Protein AF-A0A662U4Z4-F1 (afdb_monomer_lite)

Radius of gyration: 15.83 Å; chains: 1; bounding box: 40×36×41 Å

Structure (mmCIF, N/CA/C/O backbone):
data_AF-A0A662U4Z4-F1
#
_entry.id   AF-A0A662U4Z4-F1
#
loop_
_atom_site.group_PDB
_atom_site.id
_atom_site.type_symbol
_atom_site.label_atom_id
_atom_site.label_alt_id
_atom_site.label_comp_id
_atom_site.label_asym_id
_atom_site.label_entity_id
_atom_site.label_seq_id
_atom_site.pdbx_PDB_ins_code
_atom_site.Cartn_x
_atom_site.Cartn_y
_atom_site.Cartn_z
_atom_site.occupancy
_atom_site.B_iso_or_equiv
_atom_site.auth_seq_id
_atom_site.auth_comp_id
_atom_site.auth_asym_id
_atom_site.auth_atom_id
_atom_site.pdbx_PDB_model_num
ATOM 1 N N . MET A 1 1 ? 14.057 -20.381 -12.053 1.00 42.44 1 MET A N 1
ATOM 2 C CA . MET A 1 1 ? 12.839 -19.596 -12.350 1.00 42.44 1 MET A CA 1
ATOM 3 C C . MET A 1 1 ? 13.141 -18.156 -11.979 1.00 42.44 1 MET A C 1
ATOM 5 O O . MET A 1 1 ? 13.688 -17.959 -10.902 1.00 42.44 1 MET A O 1
ATOM 9 N N . SER A 1 2 ? 12.891 -17.177 -12.853 1.00 49.78 2 SER A N 1
ATOM 10 C CA . SER A 1 2 ? 12.986 -15.772 -12.438 1.00 49.78 2 SER A CA 1
ATOM 11 C C . SER A 1 2 ? 11.903 -15.522 -11.393 1.00 49.78 2 SER A C 1
ATOM 13 O O . SER A 1 2 ? 10.730 -15.784 -11.658 1.00 49.78 2 SER A O 1
ATOM 15 N N . THR A 1 3 ? 12.284 -15.078 -10.203 1.00 63.44 3 THR A N 1
ATOM 16 C CA . THR A 1 3 ? 11.331 -14.638 -9.185 1.00 63.44 3 THR A CA 1
ATOM 17 C C . THR A 1 3 ? 10.512 -13.479 -9.751 1.00 63.44 3 THR A C 1
ATOM 19 O O . THR A 1 3 ? 11.074 -12.519 -10.275 1.00 63.44 3 THR A O 1
ATOM 22 N N . ALA A 1 4 ? 9.182 -13.592 -9.709 1.00 79.06 4 ALA A N 1
ATOM 23 C CA . ALA A 1 4 ? 8.297 -12.525 -10.163 1.00 79.06 4 ALA A CA 1
ATOM 24 C C . ALA A 1 4 ? 8.550 -11.263 -9.322 1.00 79.06 4 ALA A C 1
ATOM 26 O O . ALA A 1 4 ? 8.548 -11.328 -8.091 1.00 79.06 4 ALA 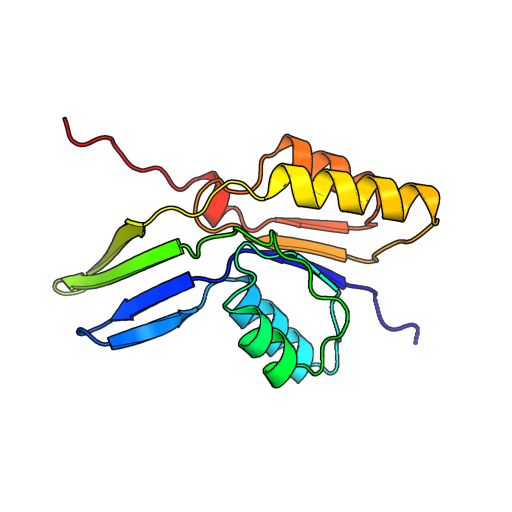A O 1
ATOM 27 N N . SER A 1 5 ? 8.776 -10.119 -9.970 1.00 92.88 5 SER A N 1
ATOM 28 C CA . SER A 1 5 ? 8.940 -8.844 -9.270 1.00 92.88 5 SER A CA 1
ATOM 29 C C . SER A 1 5 ? 7.562 -8.284 -8.917 1.00 92.88 5 SER A C 1
ATOM 31 O O . SER A 1 5 ? 6.731 -8.040 -9.792 1.00 92.88 5 SER A O 1
ATOM 33 N N . ILE A 1 6 ? 7.298 -8.102 -7.624 1.00 96.38 6 ILE A N 1
ATOM 34 C CA . ILE A 1 6 ? 5.982 -7.695 -7.118 1.00 96.38 6 ILE A CA 1
ATOM 35 C C . ILE A 1 6 ? 6.075 -6.279 -6.557 1.00 96.38 6 ILE A C 1
ATOM 37 O O . ILE A 1 6 ? 6.941 -5.997 -5.730 1.00 96.38 6 ILE A O 1
ATOM 41 N N . LEU A 1 7 ? 5.168 -5.404 -6.979 1.00 97.56 7 LEU A N 1
ATOM 42 C CA . LEU A 1 7 ? 4.912 -4.104 -6.368 1.00 97.56 7 LEU A CA 1
ATOM 43 C C . LEU A 1 7 ? 3.641 -4.201 -5.519 1.00 97.56 7 LEU A C 1
ATOM 45 O O . LEU A 1 7 ? 2.600 -4.621 -6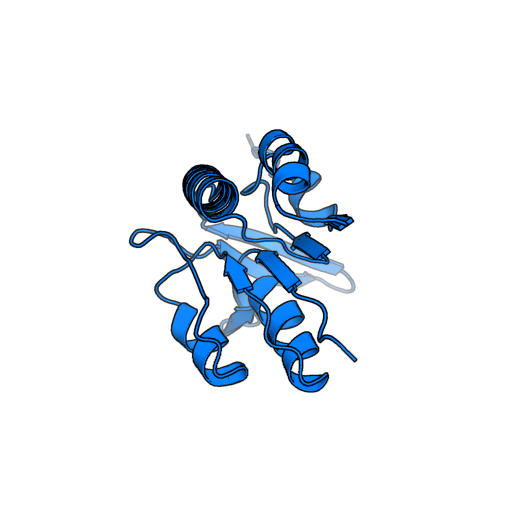.009 1.00 97.56 7 LEU A O 1
ATOM 49 N N . VAL A 1 8 ? 3.705 -3.790 -4.259 1.00 97.19 8 VAL A N 1
ATOM 50 C CA . VAL A 1 8 ? 2.552 -3.672 -3.361 1.00 97.19 8 VAL A CA 1
ATOM 51 C C . VAL A 1 8 ? 2.326 -2.198 -3.065 1.00 97.19 8 VAL A C 1
ATOM 53 O O . VAL A 1 8 ? 3.232 -1.501 -2.615 1.00 97.19 8 VAL A O 1
ATOM 56 N N . ILE A 1 9 ? 1.109 -1.725 -3.293 1.00 97.56 9 ILE A N 1
ATOM 57 C CA . ILE A 1 9 ? 0.647 -0.389 -2.934 1.00 97.56 9 ILE A CA 1
ATOM 58 C C . ILE A 1 9 ? -0.508 -0.584 -1.964 1.00 97.56 9 ILE A C 1
ATOM 60 O O . ILE A 1 9 ? -1.564 -1.084 -2.345 1.00 97.56 9 ILE A O 1
ATOM 64 N N . GLY A 1 10 ? -0.312 -0.210 -0.707 1.00 95.50 10 GLY A N 1
ATOM 65 C CA . GLY A 1 10 ? -1.362 -0.353 0.292 1.00 95.50 10 GLY A CA 1
ATOM 66 C C . GLY A 1 10 ? -1.085 0.436 1.556 1.00 95.50 10 GLY A C 1
ATOM 67 O O . GLY A 1 10 ? 0.050 0.819 1.847 1.00 95.50 10 GLY A O 1
ATOM 68 N N . ALA A 1 11 ? -2.132 0.679 2.332 1.00 94.12 11 ALA A N 1
ATOM 69 C CA . ALA A 1 11 ? -1.990 1.383 3.594 1.00 94.12 11 ALA A CA 1
ATOM 70 C C . ALA A 1 11 ? -1.554 0.460 4.735 1.00 94.12 11 ALA A C 1
ATOM 72 O O . ALA A 1 11 ? -1.912 -0.720 4.800 1.00 94.12 11 ALA A O 1
ATOM 73 N N . LEU A 1 12 ? -0.824 1.053 5.671 1.00 93.75 12 LEU A N 1
ATOM 74 C CA . LEU A 1 12 ? -0.773 0.632 7.059 1.00 93.75 12 LEU A CA 1
ATOM 75 C C . LEU A 1 12 ? -1.897 1.333 7.833 1.00 93.75 12 LEU A C 1
ATOM 77 O O . LEU A 1 12 ? -2.254 2.488 7.551 1.00 93.75 12 LEU A O 1
ATOM 81 N N . THR A 1 13 ? -2.439 0.627 8.820 1.00 94.44 13 THR A N 1
ATOM 82 C CA . THR A 1 13 ? -3.471 1.137 9.729 1.00 94.44 13 THR A CA 1
ATOM 83 C C . THR A 1 13 ? -3.070 0.922 11.185 1.00 94.44 13 THR A C 1
ATOM 85 O O . THR A 1 13 ? -2.327 -0.005 11.510 1.00 94.44 13 THR A O 1
ATOM 88 N N . ASN A 1 14 ? -3.581 1.785 12.059 1.00 94.25 14 ASN A N 1
ATOM 89 C CA . ASN A 1 14 ? -3.679 1.545 13.490 1.00 94.25 14 ASN A CA 1
ATOM 90 C C . ASN A 1 14 ? -5.143 1.253 13.822 1.00 94.25 14 ASN A C 1
ATOM 92 O O . ASN A 1 14 ? -5.997 2.138 13.779 1.00 94.25 14 ASN A O 1
ATOM 96 N N . ASP A 1 15 ? -5.419 0.011 14.174 1.00 93.94 15 ASP A N 1
ATOM 97 C CA . ASP A 1 15 ? -6.753 -0.478 14.467 1.00 93.94 15 ASP A CA 1
ATOM 98 C C . ASP A 1 15 ? -6.945 -0.543 15.988 1.00 93.94 15 ASP A C 1
ATOM 100 O O . ASP A 1 15 ? -6.219 -1.246 16.695 1.00 93.94 15 ASP A O 1
ATOM 104 N N . ILE A 1 16 ? -7.918 0.200 16.508 1.00 95.81 16 ILE A N 1
ATOM 105 C CA . ILE A 1 16 ? -8.313 0.192 17.915 1.00 95.81 16 ILE A CA 1
ATOM 106 C C . ILE A 1 16 ? -9.357 -0.911 18.101 1.00 95.81 16 ILE A C 1
ATOM 108 O O . ILE A 1 16 ? -10.489 -0.787 17.637 1.00 95.81 16 ILE A O 1
ATOM 112 N N . VAL A 1 17 ? -8.972 -1.984 18.795 1.00 92.81 17 VAL A N 1
ATOM 113 C CA . VAL A 1 17 ? -9.826 -3.138 19.115 1.00 92.81 17 VAL A CA 1
ATOM 114 C C . VAL A 1 17 ? -9.814 -3.343 20.625 1.00 92.81 17 VAL A C 1
ATOM 116 O O . VAL A 1 17 ? -8.749 -3.555 21.208 1.00 92.81 17 VAL A O 1
ATOM 119 N N . SER A 1 18 ? -10.979 -3.270 21.275 1.00 88.94 18 SER A N 1
ATOM 120 C CA . SER A 1 18 ? -11.107 -3.426 22.737 1.00 88.94 18 SER A CA 1
ATOM 121 C C . SER A 1 18 ? -10.104 -2.554 23.519 1.00 88.94 18 SER A C 1
ATOM 123 O O . SER A 1 18 ? -9.399 -3.039 24.405 1.00 88.94 18 SER A O 1
ATOM 125 N N . ASN A 1 19 ? -10.002 -1.270 23.149 1.00 87.94 19 ASN A N 1
ATOM 126 C CA . ASN A 1 19 ? -9.067 -0.274 23.704 1.00 87.94 19 ASN A CA 1
ATOM 127 C C . ASN A 1 19 ? -7.568 -0.585 23.520 1.00 87.94 19 ASN A C 1
ATOM 129 O O . ASN A 1 19 ? -6.725 0.033 24.168 1.00 87.94 19 ASN A O 1
ATOM 133 N N . LYS A 1 20 ? -7.210 -1.517 22.631 1.00 93.25 20 LYS A N 1
ATOM 134 C CA . LYS A 1 20 ? -5.819 -1.822 22.274 1.00 93.25 20 LYS A CA 1
ATOM 135 C C . LYS A 1 20 ? -5.553 -1.432 20.828 1.00 93.25 20 LYS A C 1
ATOM 137 O O . LYS A 1 20 ? -6.351 -1.744 19.951 1.00 93.25 20 LYS A O 1
ATOM 142 N N . VAL A 1 21 ? -4.412 -0.793 20.583 1.00 92.19 21 VAL A N 1
ATOM 143 C CA . VAL A 1 21 ? -3.950 -0.476 19.227 1.00 92.19 21 VAL A CA 1
ATOM 144 C C . VAL A 1 21 ? -3.249 -1.696 18.638 1.00 92.19 21 VAL A C 1
ATOM 146 O O . VAL A 1 21 ? -2.372 -2.284 19.273 1.00 92.19 21 VAL A O 1
ATOM 149 N N . ARG A 1 22 ? -3.631 -2.071 17.419 1.00 91.56 22 ARG A N 1
ATOM 150 C CA . ARG A 1 22 ? -2.980 -3.102 16.609 1.00 91.56 22 ARG A CA 1
ATOM 151 C C . ARG A 1 22 ? -2.571 -2.508 15.272 1.00 91.56 22 ARG A C 1
ATOM 153 O O . ARG A 1 22 ? -3.313 -1.722 14.696 1.00 91.56 22 ARG A O 1
ATOM 160 N N . ILE A 1 23 ? -1.406 -2.901 14.779 1.00 90.75 23 ILE A N 1
ATOM 161 C CA . ILE A 1 23 ? -0.967 -2.516 13.439 1.00 90.75 23 ILE A CA 1
ATOM 162 C C . ILE A 1 23 ? -1.630 -3.460 12.443 1.00 90.75 23 ILE A C 1
ATOM 164 O O . ILE A 1 23 ? -1.643 -4.675 12.648 1.00 90.75 23 ILE A O 1
ATOM 168 N N . GLY A 1 24 ? -2.192 -2.890 11.388 1.00 91.81 24 GLY A N 1
ATOM 169 C CA . GLY A 1 24 ? -2.909 -3.624 10.362 1.00 91.81 24 GLY A CA 1
ATOM 170 C C . GLY A 1 24 ? -2.758 -2.981 8.993 1.00 91.81 24 GLY A C 1
ATOM 171 O O . GLY A 1 24 ? -1.759 -2.327 8.677 1.00 91.81 24 GLY A O 1
ATOM 172 N N . GLY A 1 25 ? -3.785 -3.183 8.178 1.00 93.12 25 GLY A N 1
ATOM 173 C CA . GLY A 1 25 ? -3.861 -2.660 6.827 1.00 93.12 25 GLY A CA 1
ATOM 174 C C . GLY A 1 25 ? -3.281 -3.603 5.769 1.00 93.12 25 GLY A C 1
ATOM 175 O O . GLY A 1 25 ? -2.489 -4.503 6.077 1.00 93.12 25 GLY A O 1
ATOM 176 N N . PRO A 1 26 ? -3.673 -3.419 4.499 1.00 95.25 26 PRO A N 1
ATOM 177 C CA . PRO A 1 26 ? -3.269 -4.306 3.419 1.00 95.25 26 PRO A CA 1
ATOM 178 C C . PRO A 1 26 ? -1.761 -4.418 3.224 1.00 95.25 26 PRO A C 1
ATOM 180 O O . PRO A 1 26 ? -1.271 -5.518 2.981 1.00 95.25 26 PRO A O 1
ATOM 183 N N . ALA A 1 27 ? -1.001 -3.328 3.389 1.00 93.75 27 ALA A N 1
ATOM 184 C CA . ALA A 1 27 ? 0.452 -3.391 3.234 1.00 93.75 27 ALA A CA 1
ATOM 185 C C . ALA A 1 27 ? 1.096 -4.356 4.237 1.00 93.75 27 ALA A C 1
ATOM 187 O O . ALA A 1 27 ? 2.006 -5.096 3.865 1.00 93.75 27 ALA A O 1
ATOM 188 N N . TYR A 1 28 ? 0.605 -4.398 5.479 1.00 92.50 28 TYR A N 1
ATOM 189 C CA . TYR A 1 28 ? 1.091 -5.339 6.483 1.00 92.50 28 TYR A CA 1
ATOM 190 C C . TYR A 1 28 ? 0.762 -6.787 6.098 1.00 92.50 28 TYR A C 1
ATOM 192 O O . TYR A 1 28 ? 1.664 -7.623 6.012 1.00 92.50 28 TYR A O 1
ATOM 200 N N . PHE A 1 29 ? -0.508 -7.085 5.810 1.00 93.50 29 PHE A N 1
ATOM 201 C CA . PHE A 1 29 ? -0.952 -8.460 5.556 1.00 93.50 29 PHE A CA 1
ATOM 202 C C . PHE A 1 29 ? -0.424 -9.034 4.238 1.00 93.50 29 PHE A C 1
ATOM 204 O O . PHE A 1 29 ? 0.046 -10.173 4.221 1.00 93.50 29 PHE A O 1
ATOM 211 N N . ILE A 1 30 ? -0.449 -8.256 3.152 1.00 94.69 30 ILE A N 1
ATOM 212 C CA . ILE A 1 30 ? 0.042 -8.699 1.840 1.00 94.69 30 ILE A CA 1
ATOM 213 C C . ILE A 1 30 ? 1.547 -8.955 1.913 1.00 94.69 30 ILE A C 1
ATOM 215 O O . ILE A 1 30 ? 2.000 -10.023 1.512 1.00 94.69 30 ILE A O 1
ATOM 219 N N . THR A 1 31 ? 2.324 -8.021 2.475 1.00 91.75 31 THR A N 1
ATOM 220 C CA . THR A 1 31 ? 3.786 -8.185 2.556 1.00 91.75 31 THR A CA 1
ATOM 221 C C . THR A 1 31 ? 4.165 -9.366 3.448 1.00 91.75 31 THR A C 1
ATOM 223 O O . THR A 1 31 ? 5.004 -10.168 3.054 1.00 91.75 31 THR A O 1
ATOM 226 N N . SER A 1 32 ? 3.506 -9.531 4.602 1.00 89.81 32 SER A N 1
ATOM 227 C CA . SER A 1 32 ? 3.747 -10.683 5.484 1.00 89.81 32 SER A CA 1
ATOM 228 C C . SER A 1 32 ? 3.439 -12.005 4.778 1.00 89.81 32 SER A C 1
ATOM 230 O O . SER A 1 32 ? 4.23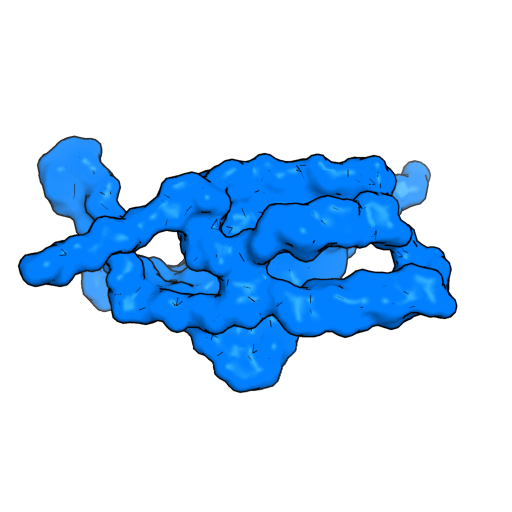2 -12.938 4.842 1.00 89.81 32 SER A O 1
ATOM 232 N N . SER A 1 33 ? 2.317 -12.073 4.055 1.00 92.50 33 SER A N 1
ATOM 233 C CA . SER A 1 33 ? 1.922 -13.271 3.301 1.00 92.50 33 SER A CA 1
ATOM 234 C C . SER A 1 33 ? 2.920 -13.602 2.192 1.00 92.50 33 SER A C 1
ATOM 236 O O . SER A 1 33 ? 3.268 -14.763 2.008 1.00 92.50 33 SER A O 1
ATOM 238 N N . LEU A 1 34 ? 3.420 -12.589 1.479 1.00 91.56 34 LEU A N 1
ATOM 239 C CA . LEU A 1 34 ? 4.454 -12.769 0.460 1.00 91.56 34 LEU A CA 1
ATOM 240 C C . LEU A 1 34 ? 5.780 -13.242 1.066 1.00 91.56 34 LEU A C 1
ATOM 242 O O . LEU A 1 34 ? 6.418 -14.117 0.488 1.00 91.56 34 LEU A O 1
ATOM 246 N N . ALA A 1 35 ? 6.160 -12.746 2.244 1.00 87.62 35 ALA A N 1
ATOM 247 C CA . ALA A 1 35 ? 7.357 -13.219 2.936 1.00 87.62 35 ALA A CA 1
ATOM 248 C C . ALA A 1 35 ? 7.257 -14.695 3.353 1.00 87.62 35 ALA A C 1
ATOM 250 O O . ALA A 1 35 ? 8.237 -15.421 3.224 1.00 87.62 35 ALA A O 1
ATOM 251 N N . TYR A 1 36 ? 6.076 -15.171 3.770 1.00 89.31 36 TYR A N 1
ATOM 252 C CA . TYR A 1 36 ? 5.837 -16.604 4.010 1.00 89.31 36 TYR A CA 1
ATOM 253 C C . TYR A 1 36 ? 5.959 -17.472 2.748 1.00 89.31 36 TYR A C 1
ATOM 255 O O . TYR A 1 36 ? 6.090 -18.688 2.859 1.00 89.31 36 TYR A O 1
ATOM 263 N N . LEU A 1 37 ? 5.905 -16.862 1.563 1.00 90.56 37 LEU A N 1
ATOM 264 C CA . LEU A 1 37 ? 6.090 -17.508 0.263 1.00 90.56 37 LEU A CA 1
ATOM 265 C C . LEU A 1 37 ? 7.483 -17.227 -0.331 1.00 90.56 37 LEU A C 1
ATOM 267 O O . LEU A 1 37 ? 7.667 -17.364 -1.540 1.00 90.56 37 LEU A O 1
ATOM 271 N N . ASP A 1 38 ? 8.438 -16.784 0.494 1.00 88.44 38 ASP A N 1
ATOM 272 C CA . ASP A 1 38 ? 9.804 -16.411 0.100 1.00 88.44 38 ASP A CA 1
ATOM 273 C C . ASP A 1 38 ? 9.869 -15.319 -0.992 1.00 88.44 38 ASP A C 1
ATOM 275 O O . ASP A 1 38 ? 10.842 -15.209 -1.745 1.00 88.44 38 ASP A O 1
ATOM 279 N N . ALA A 1 39 ? 8.839 -14.471 -1.081 1.00 89.00 39 ALA A N 1
ATOM 280 C CA . ALA A 1 39 ? 8.779 -13.341 -1.999 1.00 89.00 39 ALA A CA 1
ATOM 281 C C . ALA A 1 39 ? 9.078 -12.016 -1.281 1.00 89.00 39 ALA A C 1
ATOM 283 O O . ALA A 1 39 ? 8.527 -11.710 -0.224 1.00 89.00 39 ALA A O 1
ATOM 284 N N . VAL A 1 40 ? 9.917 -11.180 -1.903 1.00 89.25 40 VAL A N 1
ATOM 285 C CA . VAL A 1 40 ? 10.292 -9.856 -1.382 1.00 89.25 40 VAL A CA 1
ATOM 286 C C . VAL A 1 40 ? 9.729 -8.770 -2.305 1.00 89.25 40 VAL A C 1
ATOM 288 O O . VAL A 1 40 ? 10.344 -8.462 -3.329 1.00 89.25 40 VAL A O 1
ATOM 291 N N . PRO A 1 41 ? 8.552 -8.194 -1.997 1.00 92.75 41 PRO A N 1
ATOM 292 C CA . PRO A 1 41 ? 7.948 -7.172 -2.846 1.00 92.75 41 PRO A CA 1
ATOM 293 C C . PRO A 1 41 ? 8.670 -5.825 -2.719 1.00 92.75 41 PRO A C 1
ATOM 295 O O . PRO A 1 41 ? 9.282 -5.529 -1.702 1.00 92.75 41 PRO A O 1
ATOM 298 N N . THR A 1 42 ? 8.530 -4.943 -3.702 1.00 94.56 42 THR A N 1
ATOM 299 C CA . THR A 1 42 ? 8.668 -3.497 -3.477 1.00 94.56 42 THR A CA 1
ATOM 300 C C . THR A 1 42 ? 7.361 -2.970 -2.901 1.00 94.56 42 THR A C 1
ATOM 302 O O . THR A 1 42 ? 6.298 -3.343 -3.384 1.00 94.56 42 THR A O 1
ATOM 305 N N . VAL A 1 43 ? 7.407 -2.116 -1.881 1.00 95.06 43 VAL A N 1
ATOM 306 C CA . VAL A 1 43 ? 6.209 -1.659 -1.165 1.00 95.06 43 VAL A CA 1
ATOM 307 C C . VAL A 1 43 ? 6.127 -0.136 -1.158 1.00 95.06 43 VAL A C 1
ATOM 309 O O . VAL A 1 43 ? 7.084 0.541 -0.784 1.00 95.06 43 VAL A O 1
ATOM 312 N N . ILE A 1 44 ? 4.966 0.406 -1.515 1.00 95.31 44 ILE A N 1
ATOM 313 C CA . ILE A 1 44 ? 4.586 1.801 -1.284 1.00 95.31 44 ILE A CA 1
ATOM 314 C C . ILE A 1 44 ? 3.470 1.818 -0.240 1.00 95.31 44 ILE A C 1
ATOM 316 O O . ILE A 1 44 ? 2.465 1.119 -0.382 1.00 95.31 44 ILE A O 1
ATOM 320 N N . THR A 1 45 ? 3.634 2.624 0.806 1.00 94.00 45 THR A N 1
ATOM 321 C CA . THR A 1 45 ? 2.643 2.767 1.874 1.00 94.00 45 THR A CA 1
ATOM 322 C C . THR A 1 45 ? 2.490 4.213 2.348 1.00 94.00 45 THR A C 1
ATOM 324 O O . THR A 1 45 ? 3.210 5.108 1.912 1.00 94.00 45 THR A O 1
ATOM 327 N N . ASN A 1 46 ? 1.517 4.462 3.222 1.00 91.75 46 ASN A N 1
ATOM 328 C CA . ASN A 1 46 ? 1.108 5.788 3.695 1.00 91.75 46 ASN A CA 1
ATOM 329 C C . ASN A 1 46 ? 1.863 6.293 4.931 1.00 91.75 46 ASN A C 1
ATOM 331 O O . ASN A 1 46 ? 1.776 7.480 5.229 1.00 91.75 46 ASN A O 1
ATOM 335 N N . SER A 1 47 ? 2.581 5.435 5.660 1.00 86.44 47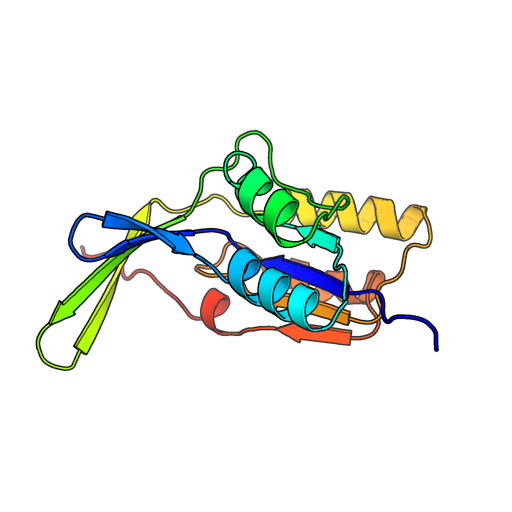 SER A N 1
ATOM 336 C CA . SER A 1 47 ? 3.202 5.812 6.935 1.00 86.44 47 SER A CA 1
ATOM 337 C C . SER A 1 47 ? 4.685 5.467 6.977 1.00 86.44 47 SER A C 1
ATOM 339 O O . SER A 1 47 ? 5.050 4.293 6.912 1.00 86.44 47 SER A O 1
ATOM 341 N N . TYR A 1 48 ? 5.531 6.495 7.137 1.00 78.06 48 TYR A N 1
ATOM 342 C CA . TYR A 1 48 ? 6.962 6.318 7.400 1.00 78.06 48 TYR A CA 1
ATOM 343 C C . TYR A 1 48 ? 7.213 5.757 8.812 1.00 78.06 48 TYR A C 1
ATOM 345 O O . TYR A 1 48 ? 8.073 4.901 9.009 1.00 78.06 48 TYR A O 1
ATOM 353 N N . GLU A 1 49 ? 6.423 6.202 9.793 1.00 72.94 49 GLU A N 1
ATOM 354 C CA . GLU A 1 49 ? 6.543 5.814 11.207 1.00 72.94 49 GLU A CA 1
ATOM 355 C C . GLU A 1 49 ? 6.412 4.300 11.415 1.00 72.94 49 GLU A C 1
ATOM 357 O O . GLU A 1 49 ? 7.140 3.705 12.210 1.00 72.94 49 GLU A O 1
ATOM 362 N N . LEU A 1 50 ? 5.522 3.659 10.655 1.00 75.19 50 LEU A N 1
ATOM 363 C CA . LEU A 1 50 ? 5.260 2.224 10.757 1.00 75.19 50 LEU A CA 1
ATOM 364 C C . LEU A 1 50 ? 6.085 1.374 9.774 1.00 75.19 50 LEU A C 1
ATOM 366 O O . LEU A 1 50 ? 5.931 0.151 9.742 1.00 75.19 50 LEU A O 1
ATOM 370 N N . LEU A 1 51 ? 7.014 1.974 9.016 1.00 76.38 51 LEU A N 1
ATOM 371 C CA . LEU A 1 51 ? 7.867 1.249 8.059 1.00 76.38 51 LEU A CA 1
ATOM 372 C C . LEU A 1 51 ? 8.691 0.144 8.704 1.00 76.38 51 LEU A C 1
ATOM 374 O O . LEU A 1 51 ? 8.954 -0.878 8.068 1.00 76.38 51 LEU A O 1
ATOM 378 N N . ASN A 1 52 ? 9.117 0.351 9.952 1.00 75.94 52 ASN A N 1
ATOM 379 C CA . ASN A 1 52 ? 9.925 -0.629 10.665 1.00 75.94 52 ASN A CA 1
ATOM 380 C C . ASN A 1 52 ? 9.193 -1.963 10.803 1.00 75.94 52 ASN A C 1
ATOM 382 O O . ASN A 1 52 ? 9.846 -2.996 10.753 1.00 75.94 52 ASN A O 1
ATOM 386 N N . VAL A 1 53 ? 7.860 -1.969 10.878 1.00 77.12 53 VAL A N 1
ATOM 387 C CA . VAL A 1 53 ? 7.087 -3.215 10.919 1.00 77.12 53 VAL A CA 1
ATOM 388 C C . VAL A 1 53 ? 7.295 -4.014 9.638 1.00 77.12 53 VAL A C 1
ATOM 390 O O . VAL A 1 53 ? 7.720 -5.159 9.698 1.00 77.12 53 VAL A O 1
ATOM 393 N N . ILE A 1 54 ? 7.108 -3.390 8.473 1.00 75.56 54 ILE A N 1
ATOM 394 C CA . ILE A 1 54 ? 7.299 -4.052 7.171 1.00 75.56 54 ILE A CA 1
ATOM 395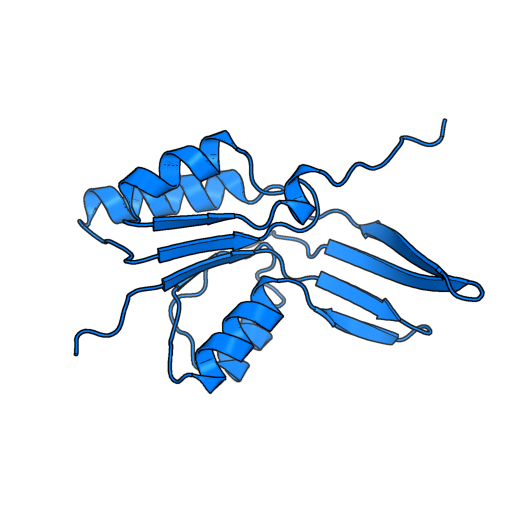 C C . ILE A 1 54 ? 8.755 -4.508 6.995 1.00 75.56 54 ILE A C 1
ATOM 397 O O . ILE A 1 54 ? 9.019 -5.624 6.540 1.00 75.56 54 ILE A O 1
ATOM 401 N N . ARG A 1 55 ? 9.712 -3.655 7.378 1.00 74.62 55 ARG A N 1
ATOM 402 C CA . ARG A 1 55 ? 11.146 -3.958 7.274 1.00 74.62 55 ARG A CA 1
ATOM 403 C C . ARG A 1 55 ? 11.556 -5.131 8.160 1.00 74.62 55 ARG A C 1
ATOM 405 O O . ARG A 1 55 ? 12.330 -5.966 7.706 1.00 74.62 55 ARG A O 1
ATOM 412 N N . LEU A 1 56 ? 11.041 -5.204 9.387 1.00 68.56 56 LEU A N 1
ATOM 413 C CA . LEU A 1 56 ? 11.346 -6.280 10.332 1.00 68.56 56 LEU A CA 1
ATOM 414 C C . LEU A 1 56 ? 10.669 -7.594 9.942 1.00 68.56 56 LEU A C 1
ATOM 416 O O . LEU A 1 56 ? 11.281 -8.645 10.097 1.00 68.56 56 LEU A O 1
ATOM 420 N N . THR A 1 57 ? 9.448 -7.550 9.403 1.00 68.06 57 THR A N 1
ATOM 421 C CA . THR A 1 57 ? 8.725 -8.768 9.011 1.00 68.06 57 THR A CA 1
ATOM 422 C C . THR A 1 57 ? 9.348 -9.457 7.796 1.00 68.06 57 THR A C 1
ATOM 424 O O . THR A 1 57 ? 9.286 -10.676 7.707 1.00 68.06 57 THR A O 1
ATOM 427 N N . CYS A 1 58 ? 9.958 -8.706 6.869 1.00 62.31 58 CYS A N 1
ATOM 428 C CA . CYS A 1 58 ? 10.343 -9.254 5.558 1.00 62.31 58 CYS A CA 1
ATOM 429 C C . CYS A 1 58 ? 11.793 -8.951 5.127 1.00 62.31 58 CYS A C 1
ATOM 431 O O . CYS A 1 58 ? 12.144 -9.214 3.981 1.00 62.31 58 CYS A O 1
ATOM 433 N N . VAL A 1 59 ? 12.617 -8.318 5.979 1.00 66.12 59 VAL A N 1
ATOM 434 C CA . VAL A 1 59 ? 13.949 -7.764 5.615 1.00 66.12 59 VAL A CA 1
ATOM 435 C C . VAL A 1 59 ? 13.885 -6.968 4.300 1.00 66.12 59 VAL A C 1
ATOM 437 O O . VAL A 1 59 ? 14.765 -7.011 3.439 1.00 66.12 59 VAL A O 1
ATOM 440 N N . ASN A 1 60 ? 12.784 -6.242 4.111 1.00 68.44 60 ASN A N 1
ATOM 441 C CA . ASN A 1 60 ? 12.489 -5.600 2.844 1.00 68.44 60 ASN A CA 1
ATOM 442 C C . ASN A 1 60 ? 13.203 -4.248 2.745 1.00 68.44 60 ASN A C 1
ATOM 444 O O . ASN A 1 60 ? 12.946 -3.333 3.530 1.00 68.44 60 ASN A O 1
ATOM 448 N N . LYS A 1 61 ? 14.105 -4.118 1.770 1.00 73.00 61 LYS A N 1
ATOM 449 C CA . LYS A 1 61 ? 14.883 -2.890 1.542 1.00 73.00 61 LYS A CA 1
ATOM 450 C C . LYS A 1 61 ? 14.148 -1.864 0.677 1.00 73.00 61 LYS A C 1
ATOM 452 O O . LYS A 1 61 ? 14.505 -0.689 0.713 1.00 73.00 61 LYS A O 1
ATOM 457 N N . TYR A 1 62 ? 13.122 -2.278 -0.063 1.00 86.88 62 TYR A N 1
ATOM 458 C CA . TYR A 1 62 ? 12.428 -1.453 -1.051 1.00 86.88 62 TYR A CA 1
ATOM 459 C C . TYR A 1 62 ? 11.057 -1.030 -0.531 1.00 86.88 62 TYR A C 1
ATOM 461 O O . TYR A 1 62 ? 10.024 -1.420 -1.066 1.00 86.88 62 TYR A O 1
ATOM 469 N N . VAL A 1 63 ? 11.053 -0.241 0.546 1.00 90.00 63 VAL A N 1
ATOM 470 C CA . VAL A 1 63 ? 9.823 0.282 1.154 1.00 90.00 63 VAL A CA 1
ATOM 471 C C . VAL A 1 63 ? 9.834 1.807 1.104 1.00 90.00 63 VAL A C 1
ATOM 473 O O . VAL A 1 63 ? 10.763 2.441 1.614 1.00 90.00 63 VAL A O 1
ATOM 476 N N . TYR A 1 64 ? 8.790 2.379 0.510 1.00 92.56 64 TYR A N 1
ATOM 477 C CA . TYR A 1 64 ? 8.603 3.809 0.291 1.00 92.56 64 TYR A CA 1
ATOM 478 C C . TYR A 1 64 ? 7.358 4.303 1.030 1.00 92.56 64 TYR A C 1
ATOM 480 O O . TYR A 1 64 ? 6.304 3.674 0.974 1.00 92.56 64 TYR A O 1
ATOM 488 N N . ALA A 1 65 ? 7.472 5.446 1.700 1.00 92.12 65 ALA A N 1
ATOM 489 C CA . ALA A 1 65 ? 6.350 6.137 2.324 1.00 92.12 65 ALA A CA 1
ATOM 490 C C . ALA A 1 65 ? 6.611 7.650 2.362 1.00 92.12 65 ALA A C 1
ATOM 492 O O . ALA A 1 65 ? 7.779 8.058 2.395 1.00 92.12 65 ALA A O 1
ATOM 493 N N . PRO A 1 66 ? 5.562 8.492 2.367 1.00 88.00 66 PRO A N 1
ATOM 494 C CA . PRO A 1 66 ? 5.729 9.925 2.560 1.00 88.00 66 PRO A CA 1
ATOM 495 C C . PRO A 1 66 ? 6.307 10.198 3.956 1.00 88.00 66 PRO A C 1
ATOM 497 O O . PRO A 1 66 ? 5.853 9.616 4.940 1.00 88.00 66 PRO A O 1
ATOM 500 N N . LYS A 1 67 ? 7.316 11.078 4.041 1.00 79.00 67 LYS A N 1
ATOM 501 C CA . LYS A 1 67 ? 8.018 11.395 5.303 1.00 79.00 67 LYS A CA 1
ATOM 502 C C . LYS A 1 67 ? 7.082 11.972 6.366 1.00 79.00 67 LYS A C 1
ATOM 504 O O . LYS A 1 67 ? 7.179 11.583 7.521 1.00 79.00 67 LYS A O 1
ATOM 509 N N . ASP A 1 68 ? 6.141 12.807 5.937 1.00 73.94 68 ASP A N 1
ATOM 510 C CA . ASP A 1 68 ? 5.138 13.444 6.799 1.00 73.94 68 ASP A CA 1
ATOM 511 C C . ASP A 1 68 ? 3.806 12.663 6.804 1.00 73.94 68 ASP A C 1
ATOM 513 O O . ASP A 1 68 ? 2.746 13.180 7.159 1.00 73.94 68 ASP A O 1
ATOM 517 N N . GLY A 1 69 ? 3.841 11.409 6.343 1.00 65.12 69 GLY A N 1
ATOM 518 C CA . GLY A 1 69 ? 2.676 10.547 6.212 1.00 65.12 69 GLY A CA 1
ATOM 519 C C . GLY A 1 69 ? 2.102 10.140 7.560 1.00 65.12 69 GLY A C 1
ATOM 520 O O . GLY A 1 69 ? 2.781 9.507 8.368 1.00 65.12 69 GLY A O 1
ATOM 521 N N . THR A 1 70 ? 0.823 10.442 7.782 1.00 80.06 70 THR A N 1
ATOM 522 C CA . THR A 1 70 ? 0.086 9.914 8.933 1.00 80.06 70 THR A CA 1
ATOM 523 C C . THR A 1 70 ? -0.565 8.575 8.596 1.00 80.06 70 THR A C 1
ATOM 525 O O . THR A 1 70 ? -0.923 8.306 7.451 1.00 80.06 70 THR A O 1
ATOM 528 N N . VAL A 1 71 ? -0.724 7.716 9.600 1.00 90.44 71 VAL A N 1
ATOM 529 C CA . VAL A 1 71 ? -1.421 6.433 9.456 1.00 90.44 71 VAL A CA 1
ATOM 530 C C . VAL A 1 71 ? -2.941 6.617 9.558 1.00 90.44 71 VAL A C 1
ATOM 532 O O . VAL A 1 71 ? -3.425 7.484 10.292 1.00 90.44 71 VAL A O 1
ATOM 535 N N . PHE A 1 72 ? -3.701 5.775 8.855 1.00 93.44 72 PHE A N 1
ATOM 536 C CA . PHE A 1 72 ? -5.131 5.623 9.111 1.00 93.44 72 PHE A CA 1
ATOM 537 C C . PHE A 1 72 ? -5.356 5.072 10.516 1.00 93.44 72 PHE A C 1
ATOM 539 O O . PHE A 1 72 ? -4.663 4.144 10.931 1.00 93.44 72 PHE A O 1
ATOM 546 N N . VAL A 1 73 ? -6.351 5.601 11.224 1.00 94.62 73 VAL A N 1
ATOM 547 C CA . VAL A 1 73 ? -6.799 5.035 12.499 1.00 94.62 73 VAL A CA 1
ATOM 548 C C . VAL A 1 73 ? -8.247 4.613 12.359 1.00 94.62 73 VAL A C 1
ATOM 550 O O . VAL A 1 73 ? -9.109 5.449 12.073 1.00 94.62 73 VAL A O 1
ATOM 553 N N . PHE A 1 74 ? -8.506 3.333 12.589 1.00 94.69 74 PHE A N 1
ATOM 554 C CA . PHE A 1 74 ? -9.851 2.782 12.634 1.00 94.69 74 PHE A CA 1
ATOM 555 C C . PHE A 1 74 ? -10.182 2.332 14.051 1.00 94.69 74 PHE A C 1
ATOM 557 O O . PHE A 1 74 ? -9.349 1.747 14.733 1.00 94.69 74 PHE A O 1
ATOM 564 N N . GLU A 1 75 ? -11.408 2.574 14.488 1.00 95.44 75 GLU A N 1
ATOM 565 C CA . GLU A 1 75 ? -11.990 1.906 15.645 1.00 95.44 75 GLU A CA 1
ATOM 566 C C . GLU A 1 75 ? -12.855 0.752 15.142 1.00 95.44 75 GLU A C 1
ATOM 568 O O . GLU A 1 75 ? -13.683 0.928 14.247 1.00 95.44 75 GLU A O 1
ATOM 573 N N . ILE A 1 76 ? -12.641 -0.435 15.705 1.00 93.00 76 ILE A N 1
ATOM 574 C CA . ILE A 1 76 ? -13.421 -1.629 15.398 1.00 93.00 76 ILE A CA 1
ATOM 575 C C . ILE A 1 76 ? -14.227 -1.991 16.638 1.00 93.00 76 ILE A C 1
ATOM 577 O O . ILE A 1 76 ? -13.658 -2.241 17.706 1.00 93.00 76 ILE A O 1
ATOM 581 N N . LYS A 1 77 ? -15.548 -2.054 16.478 1.00 91.75 77 LYS A N 1
ATOM 582 C CA . LYS A 1 77 ? -16.480 -2.484 17.522 1.00 91.75 77 LYS A CA 1
ATOM 583 C C . LYS A 1 77 ? -17.281 -3.685 17.051 1.00 91.75 77 LYS A C 1
ATOM 585 O O . LYS A 1 77 ? -17.687 -3.758 15.896 1.00 91.75 77 LYS A O 1
ATOM 590 N N . GLU A 1 78 ? -17.502 -4.612 17.968 1.00 88.56 78 GLU A N 1
ATOM 591 C CA . GLU A 1 78 ? -18.450 -5.707 17.793 1.00 88.56 78 GLU A CA 1
ATOM 592 C C . GLU A 1 78 ? -19.750 -5.290 18.487 1.00 88.56 78 GLU A C 1
ATOM 594 O O . GLU A 1 78 ? -19.756 -5.001 19.685 1.00 88.56 78 GLU A O 1
ATOM 599 N N . VAL A 1 79 ? -20.831 -5.182 17.717 1.00 85.88 79 VAL A N 1
ATOM 600 C CA . VAL A 1 79 ? -22.164 -4.795 18.194 1.00 85.88 79 VAL A CA 1
ATOM 601 C C . VAL A 1 79 ? -23.114 -5.939 17.851 1.00 85.88 79 VAL A C 1
ATOM 603 O O . VAL A 1 79 ? -23.608 -6.050 16.730 1.00 85.88 79 VAL A O 1
ATOM 606 N N . GLY A 1 80 ? -23.329 -6.841 18.812 1.00 85.94 80 GLY A N 1
ATOM 607 C CA . GLY A 1 80 ? -24.023 -8.105 18.556 1.00 85.94 80 GLY A CA 1
ATOM 608 C C . GLY A 1 80 ? -23.220 -8.982 17.593 1.00 85.94 80 GLY A C 1
ATOM 609 O O . GLY A 1 80 ? -22.061 -9.281 17.858 1.00 85.94 80 GLY A O 1
ATOM 610 N N . GLU A 1 81 ? -23.826 -9.368 16.469 1.00 88.88 81 GLU A N 1
ATOM 611 C CA . GLU A 1 81 ? -23.167 -10.132 15.394 1.00 88.88 81 GLU A CA 1
ATOM 612 C C . GLU A 1 81 ? -22.537 -9.235 14.313 1.00 88.88 81 GLU A C 1
ATOM 614 O O . GLU A 1 81 ? -21.946 -9.725 13.349 1.00 88.88 81 GLU A O 1
ATOM 619 N N . LEU A 1 82 ? -22.665 -7.912 14.447 1.00 89.56 82 LEU A N 1
ATOM 620 C CA . LEU A 1 82 ? -22.144 -6.953 13.482 1.00 89.56 82 LEU A CA 1
ATOM 621 C C . LEU A 1 82 ? -20.762 -6.456 13.897 1.00 89.56 82 LEU A C 1
ATOM 623 O O . LEU A 1 82 ? -20.478 -6.222 15.072 1.00 89.56 82 LEU A O 1
ATOM 627 N N . ARG A 1 83 ? -19.914 -6.226 12.894 1.00 87.50 83 ARG A N 1
ATOM 628 C CA . ARG A 1 83 ? -18.637 -5.535 13.055 1.00 87.50 83 ARG A CA 1
ATOM 629 C C . ARG A 1 83 ? -18.752 -4.138 12.464 1.00 87.50 83 ARG A C 1
ATOM 631 O O . ARG A 1 83 ? -18.858 -3.980 11.250 1.00 87.50 83 ARG A O 1
ATOM 638 N N . GLU A 1 84 ? -18.672 -3.133 13.319 1.00 89.81 84 GLU A N 1
ATOM 639 C CA . GLU A 1 84 ? -18.615 -1.735 12.912 1.00 89.81 84 GLU A CA 1
ATOM 640 C C . GLU A 1 84 ? -17.160 -1.292 12.760 1.00 89.81 84 GLU A C 1
ATOM 642 O O . GLU A 1 84 ? -16.319 -1.533 13.630 1.00 89.81 84 GLU A O 1
ATOM 647 N N . LEU A 1 85 ? -16.867 -0.631 11.639 1.00 89.75 85 LEU A N 1
ATOM 648 C CA . LEU A 1 85 ? -15.575 -0.017 11.360 1.00 89.75 85 LEU A CA 1
ATOM 649 C C . LEU A 1 85 ? -15.761 1.497 11.277 1.00 89.75 85 LEU A C 1
ATOM 651 O O . LEU A 1 85 ? -16.348 2.004 10.320 1.00 89.75 85 LEU A O 1
ATOM 655 N N . ARG A 1 86 ? -15.230 2.229 12.254 1.00 92.25 86 ARG A N 1
ATOM 656 C CA . ARG A 1 86 ? -15.292 3.690 12.295 1.00 92.25 86 ARG A CA 1
ATOM 657 C C . ARG A 1 86 ? -13.937 4.285 11.943 1.00 92.25 86 ARG A C 1
ATOM 659 O O . ARG A 1 86 ? -12.935 3.993 12.589 1.00 92.25 86 ARG A O 1
ATOM 666 N N . LEU A 1 87 ? -13.904 5.161 10.944 1.00 92.75 87 LEU A N 1
ATOM 667 C CA . LEU A 1 87 ? -12.708 5.937 10.624 1.00 92.75 87 LEU A CA 1
ATOM 668 C C . LEU A 1 87 ? -12.527 7.050 11.668 1.00 92.75 87 LEU A C 1
ATOM 670 O O . LEU A 1 87 ? -13.335 7.972 11.742 1.00 92.75 87 LEU A O 1
ATOM 674 N N . ILE A 1 88 ? -11.469 6.960 12.473 1.00 94.75 88 ILE A N 1
ATOM 675 C CA . ILE A 1 88 ? -11.128 7.951 13.507 1.00 94.75 88 ILE A CA 1
ATOM 676 C C . ILE A 1 88 ? -10.165 8.999 12.955 1.00 94.75 88 ILE A C 1
ATOM 678 O O . ILE A 1 88 ? -10.309 10.188 13.227 1.00 94.75 88 ILE A O 1
ATOM 682 N N . LYS A 1 89 ? -9.180 8.563 12.163 1.00 92.38 89 LYS A N 1
ATOM 683 C CA . LYS A 1 89 ? -8.200 9.445 11.523 1.00 92.38 89 LYS A CA 1
ATOM 684 C C . LYS A 1 89 ? -7.946 8.994 10.096 1.00 92.38 89 LYS A C 1
ATOM 686 O O . LYS A 1 89 ? -7.624 7.831 9.857 1.00 92.38 89 LYS A O 1
ATOM 691 N N . ARG A 1 90 ? -8.045 9.936 9.160 1.00 91.19 90 ARG A N 1
ATOM 692 C CA . ARG A 1 90 ? -7.742 9.714 7.746 1.00 91.19 90 ARG A CA 1
ATOM 693 C C . ARG A 1 90 ? -6.259 9.970 7.469 1.00 91.19 90 ARG A C 1
ATOM 695 O O . ARG A 1 90 ? -5.731 10.987 7.914 1.00 91.19 90 ARG A O 1
ATOM 702 N N . ALA A 1 91 ? -5.612 9.075 6.726 1.00 91.25 91 ALA A N 1
ATOM 703 C CA . ALA A 1 91 ? -4.301 9.351 6.145 1.00 91.25 91 ALA A CA 1
ATOM 704 C C . ALA A 1 91 ? -4.444 10.211 4.874 1.00 91.25 91 ALA A C 1
ATOM 706 O O . ALA A 1 91 ? -5.504 10.190 4.239 1.00 91.25 91 ALA A O 1
ATOM 707 N N . PRO A 1 92 ? -3.403 10.959 4.475 1.00 89.88 92 PRO A N 1
ATOM 708 C CA . PRO A 1 92 ? -3.402 11.658 3.194 1.00 89.88 92 PRO A CA 1
ATOM 709 C C . PRO A 1 92 ? -3.396 10.677 2.011 1.00 89.88 92 PRO A C 1
ATOM 711 O O . PRO A 1 92 ? -3.069 9.499 2.163 1.00 89.88 92 PRO A O 1
ATOM 714 N N . THR A 1 93 ? -3.710 11.192 0.819 1.00 92.88 93 THR A N 1
ATOM 715 C CA . THR A 1 93 ? -3.425 10.480 -0.436 1.00 92.88 93 THR A CA 1
ATOM 716 C C . THR A 1 93 ? -1.925 10.193 -0.562 1.00 92.88 93 THR A C 1
ATOM 718 O O . THR A 1 93 ? -1.086 10.994 -0.135 1.00 92.88 93 THR A O 1
ATOM 721 N N . ILE A 1 94 ? -1.592 9.054 -1.166 1.00 94.94 94 ILE A N 1
ATOM 722 C CA . ILE A 1 94 ? -0.217 8.673 -1.512 1.00 94.94 94 ILE A CA 1
ATOM 723 C C . ILE A 1 94 ? 0.078 8.812 -3.012 1.00 94.94 94 ILE A C 1
ATOM 725 O O . ILE A 1 94 ? 1.190 8.503 -3.446 1.00 94.94 94 ILE A O 1
ATOM 729 N N . ASP A 1 95 ? -0.867 9.335 -3.797 1.00 96.75 95 ASP A N 1
ATOM 730 C CA . ASP A 1 95 ? -0.736 9.501 -5.248 1.00 96.75 95 ASP A CA 1
ATOM 731 C C . ASP A 1 95 ? 0.534 10.257 -5.674 1.00 96.75 95 ASP A C 1
ATOM 733 O O . ASP A 1 95 ? 1.209 9.781 -6.591 1.00 96.75 95 ASP A O 1
ATOM 737 N N . PRO A 1 96 ? 0.936 11.382 -5.035 1.00 95.94 96 PRO A N 1
ATOM 738 C CA . PRO A 1 96 ? 2.134 12.109 -5.457 1.00 95.94 96 PRO A CA 1
ATOM 739 C C . PRO A 1 96 ? 3.407 11.262 -5.361 1.00 95.94 96 PRO A C 1
ATOM 741 O O . PRO A 1 96 ? 4.252 11.304 -6.255 1.00 95.94 96 PRO A O 1
ATOM 744 N N . LEU A 1 97 ? 3.524 10.451 -4.303 1.00 96.00 97 LEU A N 1
ATOM 745 C CA . LEU A 1 97 ? 4.653 9.539 -4.123 1.00 96.00 97 LEU A CA 1
ATOM 746 C C . LEU A 1 97 ? 4.641 8.437 -5.185 1.00 96.00 97 LEU A C 1
ATOM 748 O O . LEU A 1 97 ? 5.683 8.139 -5.768 1.00 96.00 97 LEU A O 1
ATOM 752 N N . ILE A 1 98 ? 3.475 7.840 -5.447 1.00 97.56 98 ILE A N 1
ATOM 753 C CA . ILE A 1 98 ? 3.350 6.782 -6.454 1.00 97.56 98 ILE A CA 1
ATOM 754 C C . ILE A 1 98 ? 3.762 7.318 -7.830 1.00 97.56 98 ILE A C 1
ATOM 756 O O . ILE A 1 98 ? 4.563 6.686 -8.515 1.00 97.56 98 ILE A O 1
ATOM 760 N N . ARG A 1 99 ? 3.284 8.504 -8.217 1.00 98.12 99 ARG A N 1
ATOM 761 C CA . ARG A 1 99 ? 3.588 9.131 -9.515 1.00 98.12 99 ARG A CA 1
ATOM 762 C C . ARG A 1 99 ? 5.072 9.463 -9.682 1.00 98.12 99 ARG A C 1
ATOM 764 O O . ARG A 1 99 ? 5.634 9.225 -10.756 1.00 98.12 99 ARG A O 1
ATOM 771 N N . ASP A 1 100 ? 5.718 9.971 -8.632 1.00 97.94 100 ASP A N 1
ATOM 772 C CA . ASP A 1 100 ? 7.168 10.209 -8.616 1.00 97.94 100 ASP A CA 1
ATOM 773 C C . ASP A 1 100 ? 7.951 8.901 -8.824 1.00 97.94 100 ASP A C 1
ATOM 775 O O . ASP A 1 100 ? 8.838 8.827 -9.679 1.00 97.94 100 ASP A O 1
ATOM 779 N N . LEU A 1 101 ? 7.575 7.835 -8.112 1.00 97.81 101 LEU A N 1
ATOM 780 C CA . LEU A 1 101 ? 8.214 6.524 -8.242 1.00 97.81 101 LEU A CA 1
ATOM 781 C C . LEU A 1 101 ? 7.978 5.890 -9.617 1.00 97.81 101 LEU A C 1
ATOM 783 O O . LEU A 1 101 ? 8.938 5.425 -10.229 1.00 97.81 101 LEU A O 1
ATOM 787 N N . ILE A 1 102 ? 6.750 5.937 -10.148 1.00 98.12 102 ILE A N 1
ATOM 788 C CA . ILE A 1 102 ? 6.440 5.489 -11.516 1.00 98.12 102 ILE A CA 1
ATOM 789 C C . ILE A 1 102 ? 7.346 6.208 -12.514 1.00 98.12 102 ILE A C 1
ATOM 791 O O . ILE A 1 102 ? 7.959 5.561 -13.361 1.00 98.12 102 ILE A O 1
ATOM 795 N N . SER A 1 103 ? 7.474 7.532 -12.401 1.00 98.19 103 SER A N 1
ATOM 796 C CA . SER A 1 103 ? 8.308 8.327 -13.309 1.00 98.19 103 SER A CA 1
ATOM 797 C C . SER A 1 103 ? 9.776 7.892 -13.265 1.00 98.19 103 SER A C 1
ATOM 799 O O . SER A 1 103 ? 10.380 7.667 -14.316 1.00 98.19 103 SER A O 1
ATOM 801 N N . LYS A 1 104 ? 10.328 7.680 -12.062 1.00 97.88 104 LYS A N 1
ATOM 802 C CA . LYS A 1 104 ? 11.704 7.191 -11.855 1.00 97.88 104 LYS A CA 1
ATOM 803 C C . LYS A 1 104 ? 11.923 5.768 -12.367 1.00 97.88 104 LYS A C 1
ATOM 805 O O . LYS A 1 104 ? 12.988 5.456 -12.903 1.00 97.88 104 LYS A O 1
ATOM 810 N N . TRP A 1 105 ? 10.941 4.889 -12.202 1.00 97.56 105 TRP A N 1
ATOM 811 C CA . TRP A 1 105 ? 11.026 3.511 -12.681 1.00 97.56 105 TRP A CA 1
ATOM 812 C C . TRP A 1 105 ? 10.947 3.433 -14.197 1.00 97.56 105 TRP A C 1
ATOM 814 O O . TRP A 1 105 ? 11.741 2.713 -14.797 1.00 97.56 105 TRP A O 1
ATOM 824 N N . VAL A 1 106 ? 10.084 4.240 -14.822 1.00 97.31 106 VAL A N 1
ATOM 825 C CA . VAL A 1 106 ? 10.029 4.365 -16.282 1.00 97.31 106 VAL A CA 1
ATOM 826 C C . VAL A 1 106 ? 11.367 4.859 -16.833 1.00 97.31 106 VAL A C 1
ATOM 828 O O . VAL A 1 106 ? 11.897 4.238 -17.749 1.00 97.31 106 VAL A O 1
ATOM 831 N N . SER A 1 107 ? 11.959 5.916 -16.262 1.00 97.62 107 SER A N 1
ATOM 832 C CA . SER A 1 107 ? 13.255 6.429 -16.739 1.00 97.62 107 SER A CA 1
ATOM 833 C C . SER A 1 107 ? 14.411 5.446 -16.542 1.00 97.62 107 SER A C 1
ATOM 835 O O . SER A 1 107 ? 15.417 5.536 -17.238 1.00 97.62 107 SER A O 1
ATOM 837 N N . SER A 1 108 ? 14.274 4.518 -15.593 1.00 96.44 108 SER A N 1
ATOM 838 C CA . SER A 1 108 ? 15.305 3.533 -15.243 1.00 96.44 108 SER A CA 1
ATOM 839 C C . SER A 1 108 ? 15.025 2.137 -15.811 1.00 96.44 108 SER A C 1
ATOM 841 O O . SER A 1 108 ? 15.713 1.191 -15.440 1.00 96.44 108 SER A O 1
ATOM 843 N N . ASN A 1 109 ? 14.015 1.987 -16.679 1.00 95.25 109 ASN A N 1
ATOM 844 C CA . ASN A 1 109 ? 13.568 0.703 -17.236 1.00 95.25 109 ASN A CA 1
ATOM 845 C C . ASN A 1 109 ? 13.272 -0.379 -16.176 1.00 95.25 109 ASN A C 1
ATOM 847 O O . ASN A 1 109 ? 13.465 -1.571 -16.417 1.00 95.25 109 ASN A O 1
ATOM 851 N N . VAL A 1 110 ? 12.795 0.021 -14.995 1.00 95.44 110 VAL A N 1
ATOM 852 C CA . VAL A 1 110 ? 12.355 -0.911 -13.950 1.00 95.44 110 VAL A CA 1
ATOM 853 C C . VAL A 1 110 ? 10.943 -1.394 -14.274 1.00 95.44 110 VAL A C 1
ATOM 855 O O . VAL A 1 110 ? 10.046 -0.590 -14.542 1.00 95.44 110 VAL A O 1
ATOM 858 N N . LYS A 1 111 ? 10.745 -2.714 -14.226 1.00 96.12 111 LYS A N 1
ATOM 859 C CA . LYS A 1 111 ? 9.465 -3.378 -14.487 1.00 96.12 111 LYS A CA 1
ATOM 860 C C . LYS A 1 111 ? 9.110 -4.382 -13.394 1.00 96.12 111 LYS A C 1
ATOM 862 O O . LYS A 1 111 ? 9.960 -5.128 -12.902 1.00 96.12 111 LYS A O 1
ATOM 867 N N . PHE A 1 112 ? 7.828 -4.407 -13.057 1.00 97.38 112 PHE A N 1
ATOM 868 C CA . PHE A 1 112 ? 7.210 -5.349 -12.137 1.00 97.38 112 PHE A CA 1
ATOM 869 C C . PHE A 1 112 ? 6.379 -6.365 -12.920 1.00 97.38 112 PHE A C 1
ATOM 871 O O . PHE A 1 112 ? 5.636 -5.999 -13.825 1.00 97.38 112 PHE A O 1
ATOM 878 N N . SER A 1 113 ? 6.453 -7.639 -12.557 1.00 97.56 113 SER A N 1
ATOM 879 C CA . SER A 1 113 ? 5.537 -8.643 -13.101 1.00 97.56 113 SER A CA 1
ATOM 880 C C . SER A 1 113 ? 4.100 -8.354 -12.660 1.00 97.56 113 SER A C 1
ATOM 882 O O . SER A 1 113 ? 3.168 -8.462 -13.449 1.00 97.56 113 SER A O 1
ATOM 884 N N . VAL A 1 114 ? 3.906 -7.955 -11.400 1.00 97.88 114 VAL A N 1
ATOM 885 C CA . VAL A 1 114 ? 2.577 -7.677 -10.838 1.00 97.88 114 VAL A CA 1
ATOM 886 C C . VAL A 1 114 ? 2.632 -6.450 -9.936 1.00 97.88 114 VAL A C 1
ATOM 888 O O . VAL A 1 114 ? 3.518 -6.341 -9.090 1.00 97.88 114 VAL A O 1
ATOM 891 N N . ALA A 1 115 ? 1.655 -5.557 -10.073 1.00 98.31 115 ALA A N 1
ATOM 892 C CA . ALA A 1 115 ? 1.331 -4.535 -9.086 1.00 98.31 115 ALA A CA 1
ATOM 893 C C . ALA A 1 115 ? 0.025 -4.901 -8.369 1.00 98.31 115 ALA A C 1
ATOM 895 O O . ALA A 1 115 ? -0.998 -5.113 -9.014 1.00 98.31 115 ALA A O 1
ATOM 896 N N . ILE A 1 116 ? 0.054 -4.965 -7.041 1.00 98.25 116 ILE A N 1
ATOM 897 C CA . ILE A 1 116 ? -1.106 -5.194 -6.177 1.00 98.25 116 ILE A CA 1
ATOM 898 C C . ILE A 1 116 ? -1.461 -3.864 -5.519 1.00 98.25 116 ILE A C 1
ATOM 900 O O . ILE A 1 116 ? -0.647 -3.305 -4.785 1.00 98.25 116 ILE A O 1
ATOM 904 N N . VAL A 1 117 ? -2.667 -3.363 -5.769 1.00 98.38 117 VAL A N 1
ATOM 905 C CA . VAL A 1 117 ? -3.170 -2.090 -5.244 1.00 98.38 117 VAL A CA 1
ATOM 906 C C . VAL A 1 117 ? -4.319 -2.372 -4.290 1.00 98.38 117 VAL A C 1
ATOM 908 O O . VAL A 1 117 ? -5.403 -2.757 -4.718 1.00 98.38 117 VAL A O 1
ATOM 911 N N . SER A 1 118 ? -4.086 -2.194 -2.993 1.00 97.69 118 SER A N 1
ATOM 912 C CA . SER A 1 118 ? -5.091 -2.405 -1.950 1.00 97.69 118 SER A CA 1
ATOM 913 C C . SER A 1 118 ? -5.133 -1.207 -0.998 1.00 97.69 118 SER A C 1
ATOM 915 O O . SER A 1 118 ? -4.469 -1.195 0.045 1.00 97.69 118 SER A O 1
ATOM 917 N N . PRO A 1 119 ? -5.867 -0.147 -1.387 1.00 95.81 119 PRO A N 1
ATOM 918 C CA . PRO A 1 119 ? -6.138 0.979 -0.515 1.00 95.81 119 PRO A CA 1
ATOM 919 C C . PRO A 1 119 ? -7.196 0.616 0.537 1.00 95.81 119 PRO A C 1
ATOM 921 O O . PRO A 1 119 ? -7.925 -0.371 0.414 1.00 95.81 119 PRO A O 1
ATOM 924 N N . VAL A 1 120 ? -7.323 1.441 1.573 1.00 95.06 120 VAL A N 1
ATOM 925 C CA . VAL A 1 120 ? -8.301 1.268 2.655 1.00 95.06 120 VAL A CA 1
ATOM 926 C C . VAL A 1 120 ? -9.412 2.311 2.648 1.00 95.06 120 VAL A C 1
ATOM 928 O O . VAL A 1 120 ? -10.477 2.020 3.202 1.00 95.06 120 VAL A O 1
ATOM 931 N N . PHE A 1 121 ? -9.186 3.507 2.088 1.00 93.88 121 PHE A N 1
ATOM 932 C CA . PHE A 1 121 ? -10.129 4.630 2.118 1.00 93.88 121 PHE A CA 1
ATOM 933 C C . PHE A 1 121 ? -9.802 5.776 1.121 1.00 93.88 121 PHE A C 1
ATOM 935 O O . PHE A 1 121 ? -9.584 6.937 1.506 1.00 93.88 121 PHE A O 1
ATOM 942 N N . ASN A 1 122 ? -9.836 5.479 -0.178 1.00 92.00 122 ASN A N 1
ATOM 943 C CA . ASN A 1 122 ? -9.624 6.417 -1.289 1.00 92.00 122 ASN A CA 1
ATOM 944 C C . ASN A 1 122 ? -8.315 7.223 -1.184 1.00 92.00 122 ASN A C 1
ATOM 946 O O . ASN A 1 122 ? -8.296 8.421 -1.468 1.00 92.00 122 ASN A O 1
ATOM 950 N N . GLU A 1 123 ? -7.239 6.607 -0.698 1.00 93.94 123 GLU A N 1
ATOM 951 C CA . GLU A 1 123 ? -5.897 7.204 -0.675 1.00 93.94 123 GLU A CA 1
ATOM 952 C C . GLU A 1 123 ? -5.088 6.961 -1.952 1.00 93.94 123 GLU A C 1
ATOM 954 O O . GLU A 1 123 ? -3.995 7.513 -2.079 1.00 93.94 123 GLU A O 1
ATOM 959 N N . VAL A 1 124 ? -5.614 6.139 -2.863 1.00 96.62 124 VAL A N 1
ATOM 960 C CA . VAL A 1 124 ? -5.082 5.918 -4.209 1.00 96.62 124 VAL A CA 1
ATOM 961 C C . VAL A 1 124 ? -6.188 6.210 -5.215 1.00 96.62 124 VAL A C 1
ATOM 963 O O . VAL A 1 124 ? -7.287 5.668 -5.074 1.00 96.62 124 VAL A O 1
ATOM 966 N N . SER A 1 125 ? -5.906 7.044 -6.214 1.00 96.12 125 SER A N 1
ATOM 967 C CA . SER A 1 125 ? -6.865 7.371 -7.273 1.00 96.12 125 SER A CA 1
ATOM 968 C C . SER A 1 125 ? -6.876 6.330 -8.401 1.00 96.12 125 SER A C 1
ATOM 970 O O . SER A 1 125 ? -5.894 5.619 -8.636 1.00 96.12 125 SER A O 1
ATOM 972 N N . ASP A 1 126 ? -7.984 6.229 -9.129 1.00 95.75 126 ASP A N 1
ATOM 973 C CA . ASP A 1 126 ? -8.112 5.356 -10.299 1.00 95.75 126 ASP A CA 1
ATOM 974 C C . ASP A 1 126 ? -7.192 5.789 -11.451 1.00 95.75 126 ASP A C 1
ATOM 976 O O . ASP A 1 126 ? -6.659 4.934 -12.167 1.00 95.75 126 ASP A O 1
ATOM 980 N N . GLU A 1 127 ? -6.895 7.087 -11.582 1.00 97.19 127 GLU A N 1
ATOM 981 C CA . GLU A 1 127 ? -5.898 7.555 -12.550 1.00 97.19 127 GLU A CA 1
ATOM 982 C C . GLU A 1 127 ? -4.492 7.042 -12.213 1.00 97.19 127 GLU A C 1
ATOM 984 O O . GLU A 1 127 ? -3.745 6.655 -13.114 1.00 97.19 127 GLU A O 1
ATOM 989 N N . VAL A 1 128 ? -4.129 6.974 -10.925 1.00 97.38 128 VAL A N 1
ATOM 990 C CA . VAL A 1 128 ? -2.858 6.362 -10.506 1.00 97.38 128 VAL A CA 1
ATOM 991 C C . VAL A 1 128 ? -2.834 4.872 -10.828 1.00 97.38 128 VAL A C 1
ATOM 993 O O . VAL A 1 128 ? -1.826 4.375 -11.335 1.00 97.38 128 VAL A O 1
ATOM 996 N N . VAL A 1 129 ? -3.937 4.157 -10.596 1.00 97.81 129 VAL A N 1
ATOM 997 C CA . VAL A 1 129 ? -4.044 2.734 -10.957 1.00 97.81 129 VAL A CA 1
ATOM 998 C C . VAL A 1 129 ? -3.824 2.532 -12.459 1.00 97.81 129 VAL A C 1
ATOM 1000 O O . VAL A 1 129 ? -3.098 1.617 -12.857 1.00 97.81 129 VAL A O 1
ATOM 1003 N N . ALA A 1 130 ? -4.395 3.395 -13.303 1.00 97.88 130 ALA A N 1
ATOM 1004 C CA . ALA A 1 130 ? -4.214 3.328 -14.752 1.00 97.88 130 ALA A CA 1
ATOM 1005 C C . ALA A 1 130 ? -2.743 3.509 -15.172 1.00 97.88 130 ALA A C 1
ATOM 1007 O O . ALA A 1 130 ? -2.269 2.821 -16.083 1.00 97.88 130 ALA A O 1
ATOM 1008 N N . GLU A 1 131 ? -1.998 4.378 -14.485 1.00 98.12 131 GLU A N 1
ATOM 1009 C CA . GLU A 1 131 ? -0.581 4.634 -14.763 1.00 98.12 131 GLU A CA 1
ATOM 1010 C C . GLU A 1 131 ? 0.341 3.460 -14.428 1.00 98.12 131 GLU A C 1
ATOM 1012 O O . GLU A 1 131 ? 1.409 3.338 -15.037 1.00 98.12 131 GLU A O 1
ATOM 1017 N N . LEU A 1 132 ? -0.067 2.550 -13.539 1.00 98.25 132 LEU A N 1
ATOM 1018 C CA . LEU A 1 132 ? 0.746 1.387 -13.164 1.00 98.25 132 LEU A CA 1
ATOM 1019 C C . LEU A 1 132 ? 1.027 0.448 -14.338 1.00 98.25 132 LEU A C 1
ATOM 1021 O O . LEU A 1 132 ? 2.070 -0.202 -14.346 1.00 98.25 132 LEU A O 1
ATOM 1025 N N . LYS A 1 133 ? 0.192 0.449 -15.386 1.00 97.25 133 LYS A N 1
ATOM 1026 C CA . LYS A 1 133 ? 0.451 -0.295 -16.637 1.00 97.25 133 LYS A CA 1
ATOM 1027 C C . LYS A 1 133 ? 1.776 0.098 -17.302 1.00 97.25 133 LYS A C 1
ATOM 1029 O O . LYS A 1 133 ? 2.352 -0.664 -18.075 1.00 97.25 133 LYS A O 1
ATOM 1034 N N . ARG A 1 134 ? 2.299 1.291 -16.998 1.00 97.75 134 ARG A N 1
ATOM 1035 C CA . ARG A 1 134 ? 3.607 1.743 -17.490 1.00 97.75 134 ARG A CA 1
ATOM 1036 C C . ARG A 1 134 ? 4.760 0.990 -16.838 1.00 97.75 134 ARG A C 1
ATOM 1038 O O . ARG A 1 134 ? 5.798 0.837 -17.475 1.00 97.75 134 ARG A O 1
ATOM 1045 N N . VAL A 1 135 ? 4.587 0.479 -15.620 1.00 98.00 135 VAL A N 1
ATOM 1046 C CA . VAL A 1 135 ? 5.652 -0.160 -14.828 1.00 98.00 135 VAL A CA 1
ATOM 1047 C C . VAL A 1 135 ? 5.353 -1.605 -14.436 1.00 98.00 135 VAL A C 1
ATOM 1049 O O . VAL A 1 135 ? 6.262 -2.273 -13.962 1.00 98.00 135 VAL A O 1
ATOM 1052 N N . ALA A 1 136 ? 4.141 -2.110 -14.665 1.00 98.25 136 ALA A N 1
ATOM 1053 C CA . ALA A 1 136 ? 3.747 -3.474 -14.329 1.00 98.25 136 ALA A CA 1
ATOM 1054 C C . ALA A 1 136 ? 3.066 -4.201 -15.498 1.00 98.25 136 ALA A C 1
ATOM 1056 O O . ALA A 1 136 ? 2.318 -3.572 -16.249 1.00 98.25 136 ALA A O 1
ATOM 1057 N N . ASP A 1 137 ? 3.297 -5.512 -15.627 1.00 97.94 137 ASP A N 1
ATOM 1058 C CA . ASP A 1 137 ? 2.639 -6.348 -16.647 1.00 97.94 137 ASP A CA 1
ATOM 1059 C C . ASP A 1 137 ? 1.178 -6.642 -16.274 1.00 97.94 137 ASP A C 1
ATOM 1061 O O . ASP A 1 137 ? 0.283 -6.571 -17.117 1.00 97.94 137 ASP A O 1
ATOM 1065 N N . TYR A 1 138 ? 0.925 -6.901 -14.987 1.00 98.12 138 TYR A N 1
ATOM 1066 C CA . TYR A 1 138 ? -0.412 -7.096 -14.430 1.00 98.12 138 TYR A CA 1
ATOM 1067 C C . TYR A 1 138 ? -0.686 -6.120 -13.288 1.00 98.12 138 TYR A C 1
ATOM 1069 O O . TYR A 1 138 ? 0.187 -5.847 -12.464 1.00 98.12 138 TYR A O 1
ATOM 1077 N N . VAL A 1 139 ? -1.926 -5.635 -13.204 1.00 98.31 139 VAL A N 1
ATOM 1078 C CA . VAL A 1 139 ? -2.403 -4.792 -12.100 1.00 98.31 139 VAL A CA 1
ATOM 1079 C C . VAL A 1 139 ? -3.596 -5.482 -11.446 1.00 98.31 139 VAL A C 1
ATOM 1081 O O . VAL A 1 139 ? -4.622 -5.699 -12.089 1.00 98.31 139 VAL A O 1
ATOM 1084 N N . VAL A 1 140 ? -3.446 -5.838 -10.174 1.00 97.94 140 VAL A N 1
ATOM 1085 C CA . VAL A 1 140 ? -4.478 -6.442 -9.327 1.00 97.94 140 VAL A CA 1
ATOM 1086 C C . VAL A 1 140 ? -4.978 -5.374 -8.367 1.00 97.94 140 VAL A C 1
ATOM 1088 O O . VAL A 1 140 ? -4.178 -4.727 -7.696 1.00 97.94 140 VAL A O 1
ATOM 1091 N N . VAL A 1 141 ? -6.293 -5.188 -8.297 1.00 97.69 141 VAL A N 1
ATOM 1092 C CA . VAL A 1 141 ? -6.916 -4.124 -7.504 1.00 97.69 141 VAL A CA 1
ATOM 1093 C C . VAL A 1 141 ? -7.866 -4.734 -6.483 1.00 97.69 141 VAL A C 1
ATOM 1095 O O . VAL A 1 141 ? -8.772 -5.484 -6.842 1.00 97.69 141 VAL A O 1
ATOM 1098 N N . ASP A 1 142 ? -7.680 -4.387 -5.215 1.00 96.31 142 ASP A N 1
ATOM 1099 C CA . ASP A 1 142 ? -8.674 -4.604 -4.170 1.00 96.31 142 ASP A CA 1
ATOM 1100 C C . ASP A 1 142 ? -9.641 -3.415 -4.148 1.00 96.31 142 ASP A C 1
ATOM 1102 O O . ASP A 1 142 ? -9.299 -2.292 -3.769 1.00 96.31 142 ASP A O 1
ATOM 1106 N N . MET A 1 143 ? -10.872 -3.687 -4.579 1.00 93.50 143 MET A N 1
ATOM 1107 C CA . MET A 1 143 ? -11.928 -2.690 -4.736 1.00 93.50 143 MET A CA 1
ATOM 1108 C C . MET A 1 143 ? -12.365 -2.041 -3.421 1.00 93.50 143 MET A C 1
ATOM 1110 O O . MET A 1 143 ? -12.947 -0.955 -3.454 1.00 93.50 143 MET A O 1
ATOM 1114 N N . GLN A 1 144 ? -12.096 -2.667 -2.270 1.00 89.62 144 GLN A N 1
ATOM 1115 C CA . GLN A 1 144 ? -12.585 -2.210 -0.971 1.00 89.62 144 GLN A CA 1
ATOM 1116 C C . GLN A 1 144 ? -12.226 -0.742 -0.698 1.00 89.62 144 GLN A C 1
ATOM 1118 O O . GLN A 1 144 ? -13.074 0.026 -0.241 1.00 89.62 144 GLN A O 1
ATOM 1123 N N . GLY A 1 145 ? -10.988 -0.338 -0.990 1.00 89.25 145 GLY A N 1
ATOM 1124 C CA . GLY A 1 145 ? -10.524 1.023 -0.733 1.00 89.25 145 GLY A CA 1
ATOM 1125 C C . GLY A 1 145 ? -11.119 2.088 -1.650 1.00 89.25 145 GLY A C 1
ATOM 1126 O O . GLY A 1 145 ? -11.079 3.251 -1.272 1.00 89.25 145 GLY A O 1
ATOM 1127 N N . PHE A 1 146 ? -11.697 1.710 -2.794 1.00 93.38 146 PHE A N 1
ATOM 1128 C CA . PHE A 1 146 ? -12.293 2.630 -3.777 1.00 93.38 146 PHE A CA 1
ATOM 1129 C C . PHE A 1 146 ? -13.800 2.834 -3.568 1.00 93.38 146 PHE A C 1
ATOM 1131 O O . PHE A 1 146 ? -14.375 3.836 -3.990 1.00 93.38 146 PHE A O 1
ATOM 1138 N N . VAL A 1 147 ? -14.471 1.863 -2.941 1.00 90.88 147 VAL A N 1
ATOM 1139 C CA . VAL A 1 147 ? -15.928 1.913 -2.725 1.00 90.88 147 VAL A CA 1
ATOM 1140 C C . VAL A 1 147 ? -16.309 2.449 -1.349 1.00 90.88 147 VAL A C 1
ATOM 1142 O O . VAL A 1 147 ? -17.443 2.886 -1.157 1.00 90.88 147 VAL A O 1
ATOM 1145 N N . ARG A 1 148 ? -15.383 2.432 -0.383 1.00 88.44 148 ARG A N 1
ATOM 1146 C CA . ARG A 1 148 ? -15.628 2.955 0.965 1.00 88.44 148 ARG A CA 1
ATOM 1147 C C . ARG A 1 148 ? -15.875 4.457 0.923 1.00 88.44 148 ARG A C 1
ATOM 1149 O O . ARG A 1 148 ? -15.111 5.216 0.333 1.00 88.44 148 ARG A O 1
ATOM 1156 N N . ARG A 1 149 ? -16.937 4.890 1.594 1.00 83.50 149 ARG A N 1
ATOM 1157 C CA . ARG A 1 149 ? -17.323 6.296 1.727 1.00 83.50 149 ARG A CA 1
ATOM 1158 C C . ARG A 1 149 ? -17.616 6.581 3.192 1.00 83.50 149 ARG A C 1
ATOM 1160 O O . ARG A 1 149 ? -18.105 5.711 3.904 1.00 83.50 149 ARG A O 1
ATOM 1167 N N . CYS A 1 150 ? -17.301 7.792 3.634 1.00 72.56 150 CYS A N 1
ATOM 1168 C CA . CYS A 1 150 ? -17.847 8.322 4.874 1.00 72.56 150 CYS A CA 1
ATOM 1169 C C . CYS A 1 150 ? -19.055 9.127 4.434 1.00 72.56 150 CYS A C 1
ATOM 1171 O O . CYS A 1 150 ? -18.905 10.083 3.673 1.00 72.56 150 CYS A O 1
ATOM 1173 N N . GLU A 1 151 ? -20.242 8.727 4.866 1.00 65.69 151 GLU A N 1
ATOM 1174 C CA . GLU A 1 151 ? -21.357 9.658 4.838 1.00 65.69 151 GLU A CA 1
ATOM 1175 C C . GLU A 1 151 ? -21.004 10.783 5.809 1.00 65.69 151 GLU A C 1
ATOM 1177 O O . GLU A 1 151 ? -20.651 10.529 6.964 1.00 65.69 151 GLU A O 1
ATOM 1182 N N . ASN A 1 152 ? -21.022 12.027 5.331 1.00 46.66 152 ASN A N 1
ATOM 1183 C CA . ASN A 1 152 ? -21.016 13.156 6.245 1.00 46.66 152 ASN A CA 1
ATOM 1184 C C . ASN A 1 152 ? -22.320 13.052 7.032 1.00 46.66 152 ASN A C 1
ATOM 1186 O O . ASN A 1 152 ? -23.388 13.332 6.490 1.00 46.66 152 ASN A O 1
ATOM 1190 N N . SER A 1 153 ? -22.239 12.616 8.285 1.00 41.16 153 SER A N 1
ATOM 1191 C CA . SER A 1 153 ? -23.299 12.882 9.245 1.00 41.16 153 SER A CA 1
ATOM 1192 C C . SER A 1 153 ? -23.446 14.402 9.305 1.00 41.16 153 SER A C 1
ATOM 1194 O O . SER A 1 153 ? -22.496 15.089 9.687 1.00 41.16 153 SER A O 1
ATOM 1196 N N . GLN A 1 154 ? -24.572 14.906 8.799 1.00 33.69 154 GLN A N 1
ATOM 1197 C CA . GLN A 1 154 ? -25.014 16.280 9.030 1.00 33.69 154 GLN A CA 1
ATOM 1198 C C . GLN A 1 154 ? -25.220 16.517 10.526 1.00 33.69 154 GLN A C 1
ATOM 1200 O O . GLN A 1 154 ? -25.636 15.557 11.217 1.00 33.69 154 GLN A O 1
#

Foldseek 3Di:
DPAFAEEEEWEWEFEQDPNDTDIDIPQLVVLLVCQVVVHAYQYEYQDPPCVVSSCVSRVHPRYHYDPPGDHWYWYWDDDPPDIDIHGP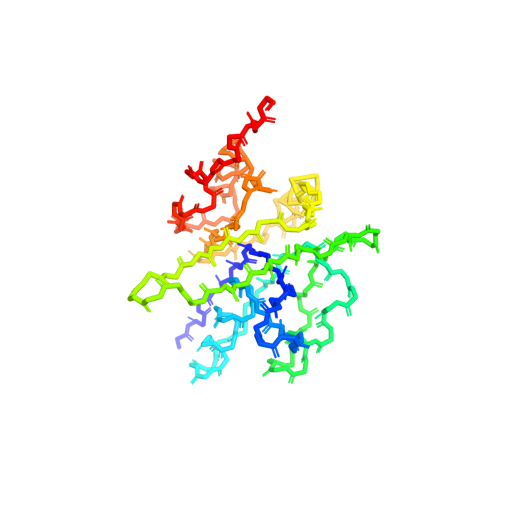DDTAACLVVLVVVLVVCLVVVAAGQEYEHEYQAPSYDPVSQVSCVSHYVYYHYDCNRVPDDDDPPD

pLDDT: mean 89.08, std 11.98, range [33.69, 98.38]

Sequence (154 aa):
MSTASILVIGALTNDIVSNKVRIGGPAYFITSSLAYLDAVPTVITNSYELLNVIRLTCVNKYVYAPKDGTVFVFEIKEVGELRELRLIKRAPTIDPLIRDLISKWVSSNVKFSVAIVSPVFNEVSDEVVAELKRVADYVVVDMQGFVRRCENSQ

Secondary structure (DSSP, 8-state):
-PPPPEEEEE--EEEEETTEEEEESHHHHHHHHHHTTT---EEE-S-STTHHHHHHHH--S-EE--TTPPPEEEEEEEETTEEEEEEEEPPPP-HHHHHHHHHHHHHTT--EEEEEEE-SSS-S-HHHHHHGGGTEEEEEE-THHHH-------